Protein AF-A0A317KRD1-F1 (afdb_monomer_lite)

Foldseek 3Di:
DVVVVVVVVVVVVVVVVVVVVVVVVVVVVVVLLVVLQVCVVVVNALVVSCVVVVDDSVVSCVSCVVVVHDHD

Structure (mmCIF, N/CA/C/O backbone):
data_AF-A0A317KRD1-F1
#
_entry.id   AF-A0A317KRD1-F1
#
loop_
_atom_site.group_PDB
_atom_site.id
_atom_site.type_symbol
_atom_site.label_atom_id
_atom_site.label_alt_id
_atom_site.label_comp_id
_atom_site.label_asym_id
_atom_site.label_entity_id
_atom_site.label_seq_id
_atom_site.pdbx_PDB_ins_code
_atom_site.Cartn_x
_atom_site.Cartn_y
_atom_site.Cartn_z
_atom_site.occupancy
_atom_site.B_iso_or_equiv
_atom_site.auth_seq_id
_atom_site.auth_comp_id
_atom_site.auth_asym_id
_atom_site.auth_atom_id
_atom_site.pdbx_PDB_model_num
ATOM 1 N N . MET A 1 1 ? 32.560 2.525 -35.030 1.00 62.00 1 MET A N 1
ATOM 2 C CA . MET A 1 1 ? 31.272 3.167 -34.666 1.00 62.00 1 MET A CA 1
ATOM 3 C C . MET A 1 1 ? 30.167 2.201 -34.206 1.00 62.00 1 MET A C 1
ATOM 5 O O . MET A 1 1 ? 29.304 2.638 -33.461 1.00 62.00 1 MET A O 1
ATOM 9 N N . HIS A 1 2 ? 30.168 0.908 -34.571 1.00 65.81 2 HIS A N 1
ATOM 10 C CA . HIS A 1 2 ? 29.108 -0.040 -34.159 1.00 65.81 2 HIS A CA 1
ATOM 11 C C . HIS A 1 2 ? 29.087 -0.373 -32.651 1.00 65.81 2 HIS A C 1
ATOM 13 O O . HIS A 1 2 ? 28.019 -0.424 -32.051 1.00 65.81 2 HIS A O 1
ATOM 19 N N . VAL A 1 3 ? 30.256 -0.523 -32.021 1.00 77.56 3 VAL A N 1
ATOM 20 C CA . VAL A 1 3 ? 30.380 -0.918 -30.602 1.00 77.56 3 VAL A CA 1
ATOM 21 C C . VAL A 1 3 ? 29.760 0.117 -29.650 1.00 77.56 3 VAL A C 1
ATOM 23 O O . VAL A 1 3 ? 29.068 -0.238 -28.702 1.00 77.56 3 VAL A O 1
ATOM 26 N N . PHE A 1 4 ? 29.926 1.407 -29.951 1.00 74.88 4 PHE A N 1
ATOM 27 C CA . PHE A 1 4 ? 29.349 2.503 -29.167 1.00 74.88 4 PHE A CA 1
ATOM 28 C C . PHE A 1 4 ? 27.815 2.521 -29.225 1.00 74.88 4 PHE A C 1
ATOM 30 O O . PHE A 1 4 ? 27.156 2.740 -28.213 1.00 74.88 4 PHE A O 1
ATOM 37 N N . ARG A 1 5 ? 27.232 2.218 -30.393 1.00 76.50 5 ARG A N 1
ATOM 38 C CA . ARG A 1 5 ? 25.775 2.133 -30.560 1.00 76.50 5 ARG A CA 1
ATOM 39 C C . ARG A 1 5 ? 25.184 0.949 -29.792 1.00 76.50 5 ARG A C 1
ATOM 41 O O . ARG A 1 5 ? 24.126 1.098 -29.192 1.00 76.50 5 ARG A O 1
ATOM 48 N N . MET A 1 6 ? 25.871 -0.195 -29.767 1.00 74.31 6 MET A N 1
ATOM 49 C CA . MET A 1 6 ? 25.428 -1.342 -28.966 1.00 74.31 6 MET A CA 1
ATOM 50 C C . MET A 1 6 ? 25.489 -1.042 -27.465 1.00 74.31 6 MET A C 1
ATOM 52 O O . MET A 1 6 ? 24.522 -1.322 -26.766 1.00 74.31 6 MET A O 1
ATOM 56 N N . ALA A 1 7 ? 26.560 -0.396 -26.991 1.00 73.69 7 ALA A N 1
ATOM 57 C CA . ALA A 1 7 ? 26.679 0.019 -25.592 1.00 73.69 7 ALA A CA 1
ATOM 58 C C . ALA A 1 7 ? 25.582 1.020 -25.173 1.00 73.69 7 ALA A C 1
ATOM 60 O O . ALA A 1 7 ? 25.019 0.909 -24.082 1.00 73.69 7 ALA A O 1
ATOM 61 N N . GLN A 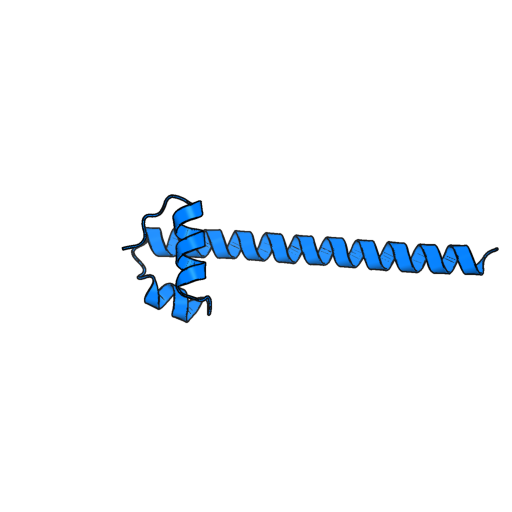1 8 ? 25.226 1.968 -26.048 1.00 77.88 8 GLN A N 1
ATOM 62 C CA . GLN A 1 8 ? 24.095 2.868 -25.801 1.00 77.88 8 GLN A CA 1
ATOM 63 C C . GLN A 1 8 ? 22.755 2.127 -25.759 1.00 77.88 8 GLN A C 1
ATOM 65 O O . GLN A 1 8 ? 21.946 2.391 -24.874 1.00 77.88 8 GLN A O 1
ATOM 70 N N . ALA A 1 9 ? 22.526 1.176 -26.668 1.00 75.19 9 ALA A N 1
ATOM 71 C CA . ALA A 1 9 ? 21.292 0.394 -26.697 1.00 75.19 9 ALA A CA 1
ATOM 72 C C . ALA A 1 9 ? 21.119 -0.465 -25.432 1.00 75.19 9 ALA A C 1
ATOM 74 O O . ALA A 1 9 ? 20.027 -0.527 -24.870 1.00 75.19 9 ALA A O 1
ATOM 75 N N . THR A 1 10 ? 22.197 -1.077 -24.930 1.00 78.25 10 THR A N 1
ATOM 76 C CA . THR A 1 10 ? 22.156 -1.840 -23.673 1.00 78.25 10 THR A CA 1
ATOM 77 C C . THR A 1 10 ? 21.908 -0.945 -22.462 1.00 78.25 10 THR A C 1
ATOM 79 O O . THR A 1 10 ? 21.127 -1.312 -21.585 1.00 78.25 10 THR A O 1
ATOM 82 N N . ALA A 1 11 ? 22.521 0.245 -22.423 1.00 79.25 11 ALA A N 1
ATOM 83 C CA . ALA A 1 11 ? 22.289 1.217 -21.358 1.00 79.25 11 ALA A CA 1
ATOM 84 C C . ALA A 1 11 ? 20.829 1.703 -21.353 1.00 79.25 11 ALA A C 1
ATOM 86 O O . ALA A 1 11 ? 20.187 1.688 -20.303 1.00 79.25 11 ALA A O 1
ATOM 87 N N . ALA A 1 12 ? 20.274 2.034 -22.523 1.00 79.25 12 ALA A N 1
ATOM 88 C CA . ALA A 1 12 ? 18.875 2.431 -22.666 1.00 79.25 12 ALA A CA 1
ATOM 89 C C . ALA A 1 12 ? 17.912 1.324 -22.198 1.00 79.25 12 ALA A C 1
ATOM 91 O O . ALA A 1 12 ? 17.050 1.582 -21.363 1.00 79.25 12 ALA A O 1
ATOM 92 N N . ALA A 1 13 ? 18.125 0.077 -22.632 1.00 80.62 13 ALA A N 1
ATOM 93 C CA . ALA A 1 13 ? 17.306 -1.060 -22.206 1.00 80.62 13 ALA A CA 1
ATOM 94 C C . ALA A 1 13 ? 17.387 -1.321 -20.689 1.00 80.62 13 ALA A C 1
ATOM 96 O O . ALA A 1 13 ? 16.395 -1.694 -20.063 1.00 80.62 13 ALA A O 1
ATOM 97 N N . SER A 1 14 ? 18.557 -1.119 -20.072 1.00 77.00 14 SER A N 1
ATOM 98 C CA . SER A 1 14 ? 18.707 -1.239 -18.616 1.00 77.00 14 SER A CA 1
ATOM 99 C C . SER A 1 14 ? 17.974 -0.128 -17.854 1.00 77.00 14 SER A C 1
ATOM 101 O O . SER A 1 14 ? 17.330 -0.400 -16.841 1.00 77.00 14 SER A O 1
ATOM 103 N N . ALA A 1 15 ? 18.013 1.106 -18.366 1.00 83.38 15 ALA A N 1
ATOM 104 C CA . ALA A 1 15 ? 17.327 2.246 -17.772 1.00 83.38 15 ALA A CA 1
ATOM 105 C C . ALA A 1 15 ? 15.802 2.108 -17.870 1.00 83.38 15 ALA A C 1
ATOM 107 O O . ALA A 1 15 ? 15.097 2.421 -16.911 1.00 83.38 15 ALA A O 1
ATOM 108 N N . GLU A 1 16 ? 15.304 1.592 -18.995 1.00 82.06 16 GLU A N 1
ATOM 109 C CA . GLU A 1 16 ? 13.883 1.319 -19.209 1.00 82.06 16 GLU A CA 1
ATOM 110 C C . GLU A 1 16 ? 13.360 0.247 -18.244 1.00 82.06 16 GLU A C 1
ATOM 112 O O . GLU A 1 16 ? 12.362 0.475 -17.563 1.00 82.06 16 GLU A O 1
ATOM 117 N N . ARG A 1 17 ? 14.080 -0.871 -18.076 1.00 79.81 17 ARG A N 1
ATOM 118 C CA . ARG A 1 17 ? 13.726 -1.896 -17.073 1.00 79.81 17 ARG A CA 1
ATOM 119 C C . ARG A 1 17 ? 13.710 -1.326 -15.658 1.00 79.81 17 ARG A C 1
ATOM 121 O O . ARG A 1 17 ? 12.747 -1.519 -14.928 1.00 79.81 17 ARG A O 1
ATOM 128 N N . ALA A 1 18 ? 14.729 -0.548 -15.293 1.00 82.69 18 ALA A N 1
ATOM 129 C CA . ALA A 1 18 ? 14.778 0.098 -13.984 1.00 82.69 18 ALA A CA 1
ATOM 130 C C . ALA A 1 18 ? 13.647 1.124 -13.781 1.00 82.69 18 ALA A C 1
ATOM 132 O O . ALA A 1 18 ? 13.245 1.384 -12.648 1.00 82.69 18 ALA A O 1
ATOM 133 N N . ALA A 1 19 ? 13.149 1.762 -14.843 1.00 84.44 19 ALA A N 1
ATOM 134 C CA . ALA A 1 19 ? 11.973 2.627 -14.769 1.00 84.44 19 ALA A CA 1
ATOM 135 C C . ALA A 1 19 ? 10.693 1.808 -14.539 1.00 84.44 19 ALA A C 1
ATOM 137 O O . ALA A 1 19 ? 9.957 2.109 -13.602 1.00 84.44 19 ALA A O 1
ATOM 138 N N . GLN A 1 20 ? 10.492 0.732 -15.302 1.00 85.00 20 GLN A N 1
ATOM 139 C CA . GLN A 1 20 ? 9.347 -0.175 -15.146 1.00 85.00 20 GLN A CA 1
ATOM 140 C C . GLN A 1 20 ? 9.302 -0.822 -13.754 1.00 85.00 20 GLN A C 1
ATOM 142 O O . GLN A 1 20 ? 8.243 -0.927 -13.142 1.00 85.00 20 GLN A O 1
ATOM 147 N N . ASP A 1 21 ? 10.452 -1.224 -13.213 1.00 85.62 21 ASP A N 1
ATOM 148 C CA . ASP A 1 21 ? 10.521 -1.809 -11.872 1.00 85.62 21 ASP A CA 1
ATOM 149 C C . ASP A 1 21 ? 10.180 -0.777 -10.788 1.00 85.62 21 ASP A C 1
ATOM 151 O O . ASP A 1 21 ? 9.484 -1.089 -9.822 1.00 85.62 21 ASP A O 1
ATOM 155 N N . ARG A 1 22 ? 10.609 0.481 -10.962 1.00 84.75 22 ARG A N 1
ATOM 156 C CA . ARG A 1 22 ? 10.238 1.582 -10.057 1.00 84.75 22 ARG A CA 1
ATOM 157 C C . ARG A 1 22 ? 8.742 1.877 -10.092 1.00 84.75 22 ARG A C 1
ATOM 159 O O . ARG A 1 22 ? 8.161 2.148 -9.041 1.00 84.75 22 ARG A O 1
ATOM 166 N N . GLU A 1 23 ? 8.130 1.813 -11.268 1.00 88.62 23 GLU A N 1
ATOM 167 C CA . GLU A 1 23 ? 6.690 2.002 -11.438 1.00 88.62 23 GLU A CA 1
ATOM 168 C C . GLU A 1 23 ? 5.905 0.914 -10.699 1.00 88.62 23 GLU A C 1
ATOM 170 O O . GLU A 1 23 ? 5.092 1.236 -9.836 1.00 88.62 23 GLU A O 1
ATOM 175 N N . LYS A 1 24 ? 6.256 -0.363 -10.897 1.00 88.00 24 LYS A N 1
ATOM 176 C CA . LYS A 1 24 ? 5.635 -1.491 -10.176 1.00 88.00 24 LYS A CA 1
ATOM 177 C C . LYS A 1 24 ? 5.774 -1.378 -8.660 1.00 88.00 24 LYS A C 1
ATOM 179 O O . LYS A 1 24 ? 4.842 -1.679 -7.920 1.00 88.00 24 LYS A O 1
ATOM 184 N N . VAL A 1 25 ? 6.938 -0.943 -8.174 1.00 89.19 25 VAL A N 1
ATOM 185 C CA . VAL A 1 25 ? 7.156 -0.722 -6.735 1.00 89.19 25 VAL A CA 1
ATOM 186 C C . VAL A 1 25 ? 6.284 0.417 -6.210 1.00 89.19 25 VAL A C 1
ATOM 188 O O . VAL A 1 25 ? 5.826 0.356 -5.070 1.00 89.19 25 VAL A O 1
ATOM 191 N N . THR A 1 26 ? 6.070 1.457 -7.013 1.00 89.75 26 THR A N 1
ATOM 192 C CA . THR A 1 26 ? 5.198 2.578 -6.645 1.00 89.75 26 THR A CA 1
ATOM 193 C C . THR A 1 26 ? 3.751 2.109 -6.572 1.00 89.75 26 THR A C 1
ATOM 195 O O . THR A 1 26 ? 3.122 2.270 -5.532 1.00 89.75 26 THR A O 1
ATOM 198 N N . GLU A 1 27 ? 3.280 1.398 -7.594 1.00 91.00 27 GLU A N 1
ATOM 199 C CA . GLU A 1 27 ? 1.929 0.842 -7.631 1.00 91.00 27 GLU A CA 1
ATOM 200 C C . GLU A 1 27 ? 1.660 -0.100 -6.446 1.00 91.00 27 GLU A C 1
ATOM 202 O O . GLU A 1 27 ? 0.658 0.039 -5.747 1.00 91.00 27 GLU A O 1
ATOM 207 N N . ALA A 1 28 ? 2.592 -1.007 -6.140 1.00 90.75 28 ALA A N 1
ATOM 208 C CA . ALA A 1 28 ? 2.463 -1.908 -4.996 1.00 90.75 28 ALA A CA 1
ATOM 209 C C . ALA A 1 28 ? 2.406 -1.156 -3.653 1.00 90.75 28 ALA A C 1
ATOM 211 O O . ALA A 1 28 ? 1.703 -1.573 -2.729 1.00 90.75 28 ALA A O 1
ATOM 212 N N . ARG A 1 29 ? 3.135 -0.039 -3.523 1.00 90.44 29 ARG A N 1
ATOM 213 C CA . ARG A 1 29 ? 3.078 0.812 -2.324 1.00 90.44 29 ARG A CA 1
ATOM 214 C C . ARG A 1 29 ? 1.739 1.526 -2.204 1.00 90.44 29 ARG A C 1
ATOM 216 O O . ARG A 1 29 ? 1.227 1.612 -1.090 1.00 90.44 29 ARG A O 1
ATOM 223 N N . ASP A 1 30 ? 1.182 1.994 -3.313 1.00 92.25 30 ASP A N 1
ATOM 224 C CA . ASP A 1 30 ? -0.112 2.674 -3.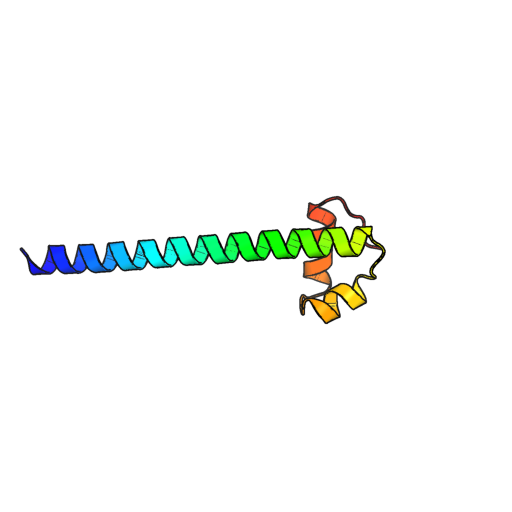335 1.00 92.25 30 ASP A CA 1
ATOM 225 C C . ASP A 1 30 ? -1.249 1.700 -3.000 1.00 92.25 30 ASP A C 1
ATOM 227 O O . ASP A 1 30 ? -2.101 2.003 -2.163 1.00 92.25 30 ASP A O 1
ATOM 231 N N . GLN A 1 31 ? -1.207 0.483 -3.553 1.00 93.69 31 GLN A N 1
ATOM 232 C CA . GLN A 1 31 ? -2.148 -0.591 -3.214 1.00 93.69 31 GLN A CA 1
ATOM 233 C C . GLN A 1 31 ? -2.083 -0.954 -1.724 1.00 93.69 31 GLN A C 1
ATOM 235 O O . GLN A 1 31 ? -3.115 -1.076 -1.061 1.00 93.69 31 GLN A O 1
ATOM 240 N N . LEU A 1 32 ? -0.875 -1.079 -1.164 1.00 93.50 32 LEU A N 1
ATOM 241 C CA . LEU A 1 32 ? -0.701 -1.346 0.263 1.00 93.50 32 LEU A CA 1
ATOM 242 C C . LEU A 1 32 ? -1.206 -0.184 1.131 1.00 93.50 32 LEU A C 1
ATOM 244 O O . LEU A 1 32 ? -1.839 -0.422 2.159 1.00 93.50 32 LEU A O 1
ATOM 248 N N . ALA A 1 33 ? -0.945 1.065 0.737 1.00 95.00 33 ALA A N 1
ATOM 249 C CA . ALA A 1 33 ? -1.440 2.238 1.450 1.00 95.00 33 ALA A CA 1
ATOM 250 C C . ALA A 1 33 ? -2.976 2.268 1.481 1.00 95.00 33 ALA A C 1
ATOM 252 O O . ALA A 1 33 ? -3.552 2.485 2.547 1.00 95.00 33 ALA A O 1
ATOM 253 N N . ALA A 1 34 ? -3.630 1.965 0.356 1.00 95.81 34 ALA A N 1
ATOM 254 C CA . ALA A 1 34 ? -5.082 1.838 0.290 1.00 95.81 34 ALA A CA 1
ATOM 255 C C . ALA A 1 34 ? -5.600 0.741 1.237 1.00 95.81 34 ALA A C 1
ATOM 257 O O . ALA A 1 34 ? -6.495 1.001 2.037 1.00 95.81 34 ALA A O 1
ATOM 258 N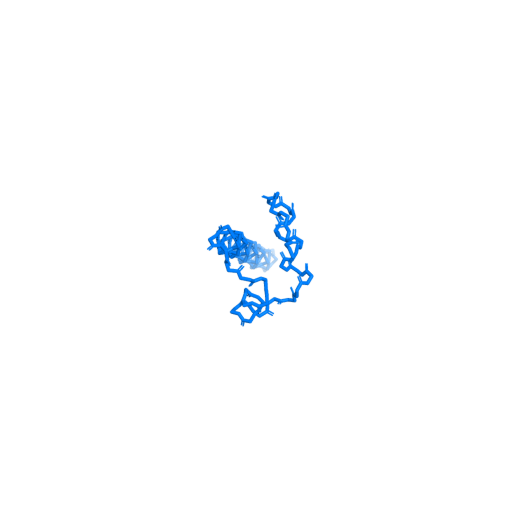 N . ALA A 1 35 ? -4.985 -0.446 1.235 1.00 96.81 35 ALA A N 1
ATOM 259 C CA . ALA A 1 35 ? -5.374 -1.539 2.130 1.00 96.81 35 ALA A CA 1
ATOM 260 C C . ALA A 1 35 ? -5.212 -1.185 3.623 1.00 96.81 35 ALA A C 1
ATOM 262 O O . ALA A 1 35 ? -6.051 -1.552 4.444 1.00 96.81 35 ALA A O 1
ATOM 263 N N . ILE A 1 36 ? -4.160 -0.439 3.983 1.00 96.44 36 ILE A N 1
ATOM 264 C CA . ILE A 1 36 ? -3.949 0.072 5.349 1.00 96.44 36 ILE A CA 1
ATOM 265 C C . ILE A 1 36 ? -5.074 1.026 5.765 1.00 96.44 36 ILE A C 1
ATOM 267 O O . ILE A 1 36 ? -5.548 0.965 6.900 1.00 96.44 36 ILE A O 1
ATOM 271 N N . VAL A 1 37 ? -5.476 1.922 4.863 1.00 96.81 37 VAL A N 1
ATOM 272 C CA . VAL A 1 37 ? -6.531 2.908 5.117 1.00 96.81 37 VAL A CA 1
ATOM 273 C C . VAL A 1 37 ? -7.880 2.226 5.303 1.00 96.81 37 VAL A C 1
ATOM 275 O O . VAL A 1 37 ? -8.578 2.546 6.263 1.00 96.81 37 VAL A O 1
ATOM 278 N N . GLU A 1 38 ? -8.222 1.268 4.443 1.00 96.62 38 GLU A N 1
ATOM 279 C CA . GLU A 1 38 ? -9.467 0.505 4.566 1.00 96.62 38 GLU A CA 1
ATOM 280 C C . GLU A 1 38 ? -9.501 -0.298 5.870 1.00 96.62 38 GLU A C 1
ATOM 282 O O . GLU A 1 38 ? -10.443 -0.158 6.642 1.00 96.62 38 GLU A O 1
ATOM 287 N N . ALA A 1 39 ? -8.421 -1.008 6.217 1.00 95.38 39 ALA A N 1
ATOM 288 C CA . ALA A 1 39 ? -8.350 -1.734 7.486 1.00 95.38 39 ALA A CA 1
ATOM 289 C C . ALA A 1 39 ? -8.564 -0.818 8.707 1.00 95.38 39 ALA A C 1
ATOM 291 O O . ALA A 1 39 ? -9.246 -1.194 9.661 1.00 95.38 39 ALA A O 1
ATOM 292 N N . ALA A 1 40 ? -8.000 0.394 8.690 1.00 95.50 40 ALA A N 1
ATOM 293 C CA . ALA A 1 40 ? -8.211 1.363 9.762 1.00 95.50 40 ALA A CA 1
ATOM 294 C C . ALA A 1 40 ? -9.662 1.873 9.817 1.00 95.50 40 ALA A C 1
ATOM 296 O O . ALA A 1 40 ? -10.205 2.029 10.910 1.00 95.50 40 ALA A O 1
ATOM 297 N N . ARG A 1 41 ? -10.300 2.109 8.661 1.00 94.69 41 ARG A N 1
ATOM 298 C CA . ARG A 1 41 ? -11.719 2.504 8.567 1.00 94.69 41 ARG A CA 1
ATOM 299 C C . ARG A 1 41 ? -12.660 1.408 9.059 1.00 94.69 41 ARG A C 1
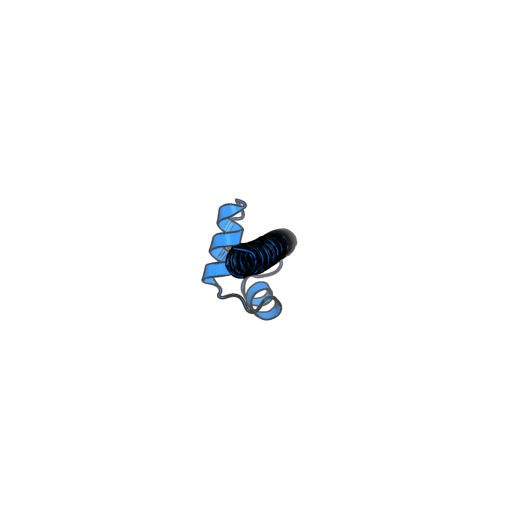ATOM 301 O O . ARG A 1 41 ? -13.648 1.721 9.716 1.00 94.69 41 ARG A O 1
ATOM 308 N N . ASP A 1 42 ? -12.292 0.151 8.839 1.00 95.25 42 ASP A N 1
ATOM 309 C CA . ASP A 1 42 ? -12.997 -1.028 9.350 1.00 95.25 42 ASP A CA 1
ATOM 310 C C . ASP A 1 42 ? -12.794 -1.244 10.864 1.00 95.25 42 ASP A C 1
ATOM 312 O O . ASP A 1 42 ? -13.301 -2.205 11.445 1.00 95.25 42 ASP A O 1
ATOM 316 N N . GLY A 1 43 ? -12.055 -0.353 11.533 1.00 94.00 43 GLY A N 1
ATOM 317 C CA . GLY A 1 43 ? -11.839 -0.382 12.978 1.00 94.00 43 GLY A CA 1
ATOM 318 C C . GLY A 1 43 ? -10.664 -1.253 13.424 1.00 94.00 43 GLY A C 1
ATOM 319 O O . GLY A 1 43 ? -10.495 -1.481 14.626 1.00 94.00 43 GLY A O 1
ATOM 320 N N . MET A 1 44 ? -9.818 -1.734 12.503 1.00 94.88 44 MET A N 1
ATOM 321 C CA . MET A 1 44 ? -8.589 -2.427 12.884 1.00 94.88 44 MET A CA 1
ATOM 322 C C . MET A 1 44 ? -7.650 -1.467 13.623 1.00 94.88 44 MET A C 1
ATOM 324 O O . MET A 1 44 ? -7.347 -0.361 13.171 1.00 94.88 44 MET A O 1
ATOM 328 N N . ARG A 1 45 ? -7.127 -1.907 14.771 1.00 94.38 45 ARG A N 1
ATOM 329 C CA . ARG A 1 45 ? -6.207 -1.093 15.571 1.00 94.38 45 ARG A CA 1
ATOM 330 C C . ARG A 1 45 ? -4.879 -0.917 14.838 1.00 94.38 45 ARG A C 1
ATOM 332 O O . ARG A 1 45 ? -4.325 -1.870 14.295 1.00 94.38 45 ARG A O 1
ATOM 339 N N . GLN A 1 46 ? -4.272 0.266 14.954 1.00 94.38 46 GLN A N 1
ATOM 340 C CA . GLN A 1 46 ? -2.950 0.552 14.368 1.00 94.38 46 GLN A CA 1
ATOM 341 C C . GLN A 1 46 ? -1.868 -0.466 14.752 1.00 94.38 46 GLN A C 1
ATOM 343 O O . GLN A 1 46 ? -0.993 -0.757 13.943 1.00 94.38 46 GLN A O 1
ATOM 348 N N . ILE A 1 47 ? -1.893 -0.993 15.982 1.00 95.44 47 ILE A N 1
ATOM 349 C CA . ILE A 1 47 ? -0.903 -1.986 16.424 1.00 95.44 47 ILE A CA 1
ATOM 350 C C . ILE A 1 47 ? -1.019 -3.300 15.643 1.00 95.44 47 ILE A C 1
ATOM 352 O O . ILE A 1 47 ? -0.004 -3.939 15.379 1.00 95.44 47 ILE A O 1
ATOM 356 N N . ASP A 1 48 ? -2.228 -3.674 15.236 1.00 97.12 48 ASP A N 1
ATOM 357 C CA . ASP A 1 48 ? -2.473 -4.890 14.468 1.00 97.12 48 ASP A CA 1
ATOM 358 C C . ASP A 1 48 ? -2.121 -4.665 12.993 1.00 97.12 48 ASP A C 1
ATOM 360 O O . ASP A 1 48 ? -1.445 -5.500 12.394 1.00 97.12 48 ASP A O 1
ATOM 364 N N . ILE A 1 49 ? -2.402 -3.473 12.455 1.00 96.06 49 ILE A N 1
ATOM 365 C CA . ILE A 1 49 ? -1.923 -3.052 11.126 1.00 96.06 49 ILE A CA 1
ATOM 366 C C . ILE A 1 49 ? -0.388 -3.097 11.056 1.00 96.06 49 ILE A C 1
ATOM 368 O O . ILE A 1 49 ? 0.179 -3.644 10.111 1.00 96.06 49 ILE A O 1
ATOM 372 N N . VAL A 1 50 ? 0.307 -2.564 12.066 1.00 97.00 50 VAL A N 1
ATOM 373 C CA . VAL A 1 50 ? 1.777 -2.624 12.175 1.00 97.00 50 VAL A CA 1
ATOM 374 C C . VAL A 1 50 ? 2.280 -4.069 12.157 1.00 97.00 50 VAL A C 1
ATOM 376 O O . VAL A 1 50 ? 3.241 -4.373 11.454 1.00 97.00 50 VAL A O 1
ATOM 379 N N . ARG A 1 51 ? 1.623 -4.975 12.892 1.00 96.62 51 ARG A N 1
ATOM 380 C CA . ARG A 1 51 ? 2.006 -6.394 12.956 1.00 96.62 51 ARG A CA 1
ATOM 381 C C . ARG A 1 51 ? 1.837 -7.114 11.620 1.00 96.62 51 ARG A C 1
ATOM 383 O O . ARG A 1 51 ? 2.709 -7.892 11.258 1.00 96.62 51 ARG A O 1
ATOM 390 N N . VAL A 1 52 ? 0.742 -6.856 10.905 1.00 95.56 52 VAL A N 1
ATOM 391 C CA . VAL A 1 52 ? 0.441 -7.523 9.626 1.00 95.56 52 VAL A CA 1
ATOM 392 C C . VAL A 1 52 ? 1.306 -6.976 8.491 1.00 95.56 52 VAL A C 1
ATOM 394 O O . VAL A 1 52 ? 1.790 -7.735 7.659 1.00 95.56 52 VAL A O 1
ATOM 397 N N . THR A 1 53 ? 1.525 -5.661 8.457 1.00 94.19 53 THR A N 1
ATOM 398 C CA . THR A 1 53 ? 2.257 -5.004 7.360 1.00 94.19 53 THR A CA 1
ATOM 399 C C . THR A 1 53 ? 3.773 -4.983 7.560 1.00 94.19 53 THR A C 1
ATOM 401 O O . THR A 1 53 ? 4.514 -4.776 6.602 1.00 94.19 53 THR A O 1
ATOM 404 N N . GLY A 1 54 ? 4.252 -5.133 8.801 1.00 94.81 54 GLY A N 1
ATOM 405 C CA . GLY A 1 54 ? 5.665 -4.975 9.157 1.00 94.81 54 GLY A CA 1
ATOM 406 C C . GLY A 1 54 ? 6.166 -3.526 9.102 1.00 94.81 54 GLY A C 1
ATOM 407 O O . GLY A 1 54 ? 7.352 -3.270 9.311 1.00 94.81 54 GLY A O 1
ATOM 408 N N . TYR A 1 55 ? 5.289 -2.559 8.823 1.00 94.94 55 TYR A N 1
ATOM 409 C CA . TYR A 1 55 ? 5.648 -1.146 8.817 1.00 94.94 55 TYR A CA 1
ATOM 410 C C . TYR A 1 55 ? 5.814 -0.612 10.231 1.00 94.94 55 TYR A C 1
ATOM 412 O O . TYR A 1 55 ? 5.178 -1.058 11.182 1.00 94.94 55 TYR A O 1
ATOM 420 N N . THR A 1 56 ? 6.648 0.416 10.371 1.00 95.94 56 THR A N 1
ATOM 421 C CA . THR A 1 56 ? 6.741 1.128 11.642 1.00 95.94 56 THR A CA 1
ATOM 422 C C . THR A 1 56 ? 5.416 1.826 11.946 1.00 95.94 56 THR A C 1
ATOM 424 O O . THR A 1 56 ? 4.701 2.278 11.046 1.00 95.94 56 THR A O 1
ATOM 427 N N . ARG A 1 57 ? 5.105 1.987 13.236 1.00 95.56 57 ARG A N 1
ATOM 428 C CA . ARG A 1 57 ? 3.904 2.716 13.674 1.00 95.56 57 ARG A CA 1
ATOM 429 C C . ARG A 1 57 ? 3.846 4.137 13.112 1.00 95.56 57 ARG A C 1
ATOM 431 O O . ARG A 1 57 ? 2.769 4.628 12.792 1.00 95.56 57 ARG A O 1
ATOM 438 N N . GLU A 1 58 ? 5.001 4.782 12.969 1.00 96.62 58 GLU A N 1
ATOM 439 C CA . GLU A 1 58 ? 5.071 6.115 12.379 1.00 96.62 58 GLU A CA 1
ATOM 440 C C . GLU A 1 58 ? 4.731 6.109 10.890 1.00 96.62 58 GLU A C 1
ATOM 442 O O . GLU A 1 58 ? 3.965 6.955 10.436 1.00 96.62 58 GLU A O 1
ATOM 447 N N . ARG A 1 59 ? 5.211 5.113 10.137 1.00 96.00 59 ARG A N 1
ATOM 448 C CA . ARG A 1 59 ? 4.859 4.990 8.723 1.00 96.00 59 ARG A CA 1
ATOM 449 C C . ARG A 1 59 ? 3.359 4.769 8.532 1.00 96.00 59 ARG A C 1
ATOM 451 O 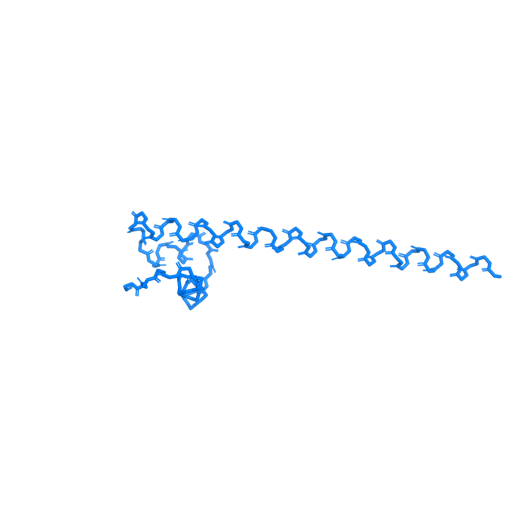O . ARG A 1 59 ? 2.767 5.410 7.669 1.00 96.00 59 ARG A O 1
ATOM 458 N N . VAL A 1 60 ? 2.743 3.924 9.361 1.00 96.12 60 VAL A N 1
ATOM 459 C CA . VAL A 1 60 ? 1.286 3.712 9.351 1.00 96.12 60 VAL A CA 1
ATOM 460 C C . VAL A 1 60 ? 0.544 5.020 9.644 1.00 96.12 60 VAL A C 1
ATOM 462 O O . VAL A 1 60 ? -0.342 5.393 8.882 1.00 96.12 60 VAL A O 1
ATOM 465 N N . ARG A 1 61 ? 0.944 5.785 10.670 1.00 95.56 61 ARG A N 1
ATOM 466 C CA . ARG A 1 61 ? 0.334 7.098 10.954 1.00 95.56 61 ARG A CA 1
ATOM 467 C C . ARG A 1 61 ? 0.441 8.086 9.799 1.00 95.56 61 ARG A C 1
ATOM 469 O O . ARG A 1 61 ? -0.525 8.794 9.537 1.00 95.56 61 ARG A O 1
ATOM 476 N N . GLN A 1 62 ? 1.596 8.170 9.141 1.00 96.12 62 GLN A N 1
ATOM 477 C CA . GLN A 1 62 ? 1.783 9.071 8.001 1.00 96.12 62 GLN A CA 1
ATOM 478 C C . GLN A 1 62 ? 0.825 8.735 6.861 1.00 96.12 62 GLN A C 1
ATOM 480 O O . GLN A 1 62 ? 0.203 9.641 6.315 1.00 96.12 62 GLN A O 1
ATOM 485 N N . ILE A 1 63 ? 0.675 7.444 6.549 1.00 95.88 63 ILE A N 1
ATOM 486 C CA . ILE A 1 63 ? -0.272 6.968 5.536 1.00 95.88 63 ILE A CA 1
ATOM 487 C C . ILE A 1 63 ? -1.696 7.358 5.943 1.00 95.88 63 ILE A C 1
ATOM 489 O O . ILE A 1 63 ? -2.374 8.053 5.196 1.00 95.88 63 ILE A O 1
ATOM 493 N N . LEU A 1 64 ? -2.128 7.014 7.158 1.00 95.44 64 LEU A N 1
ATOM 494 C CA . LEU A 1 64 ? -3.481 7.333 7.627 1.00 95.44 64 LEU A CA 1
ATOM 495 C C . LEU A 1 64 ? -3.784 8.840 7.569 1.00 95.44 64 LEU A C 1
ATOM 497 O O . LEU A 1 64 ? -4.810 9.237 7.020 1.00 95.44 64 LEU A O 1
ATOM 501 N N . ARG A 1 65 ? -2.855 9.689 8.028 1.00 94.81 65 ARG A N 1
ATOM 502 C CA . ARG A 1 65 ? -3.000 11.154 7.969 1.00 94.81 65 ARG A CA 1
ATOM 503 C C . ARG A 1 65 ? -3.058 11.689 6.543 1.00 94.81 65 ARG A C 1
ATOM 505 O O . ARG A 1 65 ? -3.869 12.569 6.273 1.00 94.81 65 ARG A O 1
ATOM 512 N N . ALA A 1 66 ? -2.231 11.165 5.638 1.00 94.75 66 ALA A N 1
ATOM 513 C CA . ALA A 1 66 ? -2.253 11.555 4.229 1.00 94.75 66 ALA A CA 1
ATOM 514 C C . ALA A 1 66 ? -3.608 11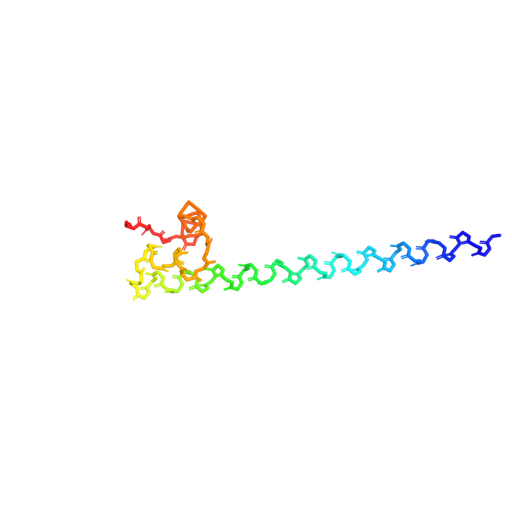.252 3.563 1.00 94.75 66 ALA A C 1
ATOM 516 O O . ALA A 1 66 ? -4.009 11.958 2.644 1.00 94.75 66 ALA A O 1
ATOM 517 N N . HIS A 1 67 ? -4.336 10.254 4.073 1.00 93.88 67 HIS A N 1
ATOM 518 C CA . HIS A 1 67 ? -5.677 9.874 3.622 1.00 93.88 67 HIS A CA 1
ATOM 519 C C . HIS A 1 67 ? -6.814 10.405 4.519 1.00 93.88 67 HIS A C 1
ATOM 521 O O . HIS A 1 67 ? -7.955 9.952 4.403 1.00 93.88 67 HIS A O 1
ATOM 527 N N . GLY A 1 68 ? -6.528 11.365 5.408 1.00 92.31 68 GLY A N 1
ATOM 528 C CA . GLY A 1 68 ? -7.531 12.029 6.250 1.00 92.31 68 GLY A CA 1
ATOM 529 C C . GLY A 1 68 ? -8.105 11.170 7.381 1.00 92.31 68 GLY A C 1
ATOM 530 O O . GLY A 1 68 ? -9.110 11.545 7.977 1.00 92.31 68 GLY A O 1
ATOM 531 N N . VAL A 1 69 ? -7.489 10.028 7.690 1.00 90.31 69 VAL A N 1
ATOM 532 C CA . VAL A 1 69 ? -7.878 9.179 8.820 1.00 90.31 69 VAL A CA 1
ATOM 533 C C . VAL A 1 69 ? -7.124 9.650 10.060 1.00 90.31 69 VAL A C 1
ATOM 535 O O . VAL A 1 69 ? -5.895 9.547 10.121 1.00 90.31 69 VAL A O 1
ATOM 538 N N . THR A 1 70 ? -7.850 10.168 11.054 1.00 81.38 70 THR A N 1
ATOM 539 C CA . THR A 1 70 ? -7.271 10.505 12.361 1.00 81.38 70 THR A CA 1
ATOM 540 C C . THR A 1 70 ? -6.970 9.207 13.107 1.00 81.38 70 THR A C 1
ATOM 542 O O . THR A 1 70 ? -7.897 8.464 13.417 1.00 81.38 70 THR A O 1
ATOM 545 N N . PRO A 1 71 ? -5.693 8.888 13.367 1.00 66.19 71 PRO A N 1
ATOM 546 C CA . PRO A 1 71 ? -5.335 7.669 14.068 1.00 66.19 71 PRO A CA 1
ATOM 547 C C . PRO A 1 71 ? -5.532 7.877 15.578 1.00 66.19 71 PRO A C 1
ATOM 549 O O . PRO A 1 71 ? -4.847 8.732 16.142 1.00 66.19 71 PRO A O 1
ATOM 552 N N . ASP A 1 72 ? -6.411 7.093 16.209 1.00 63.91 72 ASP A N 1
ATOM 553 C CA . ASP A 1 72 ? -6.580 7.054 17.677 1.00 63.91 72 ASP A CA 1
ATOM 554 C C . ASP A 1 72 ? -5.361 6.464 18.424 1.00 63.91 72 ASP A C 1
ATOM 556 O O . ASP A 1 72 ? -4.666 5.561 17.884 1.00 63.91 72 ASP A O 1
#

Sequence (72 aa):
MHVFRMAQATAAASAERAAQDREKVTEARDQLAAAIVEAARDGMRQIDIVRVTGYTRERVRQILRAHGVTPD

Radius of gyration: 19.54 Å; chains: 1; bounding box: 44×20×52 Å

Secondary structure (DSSP, 8-state):
-HHHHHHHHHHHHHHHHHHHHHHHHHHHHHHHHHHHHHHHHTT--HHHHHHHH---HHHHHHHHHHTT----

pLDDT: mean 88.41, std 9.2, range [62.0, 97.12]